Protein AF-A0AAN8WKN4-F1 (afdb_monomer_lite)

Sequence (70 aa):
MCEKMGTVSYSGRQTGGTGASMMEQMVPEIMAHALSYLDYPSLCRFSMTNSLMRKAANDDNPRKALYHKV

Foldseek 3Di:
DLDDDDQPDPPDDDDDPPPDDPLNVDDLVVSLVVLLVDAPVVLSVQLRHDVVSVVSSPDPSSVVSNVPPD

Structure (mmCIF, N/CA/C/O backbone):
data_AF-A0AAN8WKN4-F1
#
_entry.id   AF-A0AAN8WKN4-F1
#
loop_
_atom_site.group_PDB
_atom_site.id
_atom_site.type_symbol
_atom_site.label_atom_id
_atom_site.label_alt_id
_atom_site.label_comp_id
_atom_site.label_asym_id
_atom_site.label_entity_id
_atom_site.label_seq_id
_atom_site.pdbx_PDB_ins_code
_atom_site.Cartn_x
_atom_site.Cartn_y
_atom_site.Cartn_z
_atom_site.occupancy
_atom_site.B_iso_or_equiv
_atom_site.auth_seq_id
_atom_site.auth_comp_id
_atom_site.auth_asym_id
_atom_site.auth_atom_id
_atom_site.pdbx_PDB_model_num
ATOM 1 N N . MET A 1 1 ? 14.310 -0.548 5.464 1.00 52.22 1 MET A N 1
ATOM 2 C CA . MET A 1 1 ? 13.442 0.151 4.472 1.00 52.22 1 MET A CA 1
ATOM 3 C C . MET A 1 1 ? 12.460 1.055 5.213 1.00 52.22 1 MET A C 1
ATOM 5 O O . MET A 1 1 ? 11.684 0.521 5.985 1.00 52.22 1 MET A O 1
ATOM 9 N N . CYS A 1 2 ? 12.516 2.385 5.028 1.00 53.16 2 CYS A N 1
ATOM 10 C CA . CYS A 1 2 ? 11.766 3.401 5.805 1.00 53.16 2 CYS A CA 1
ATOM 11 C C . CYS A 1 2 ? 11.542 3.020 7.283 1.00 53.16 2 CYS A C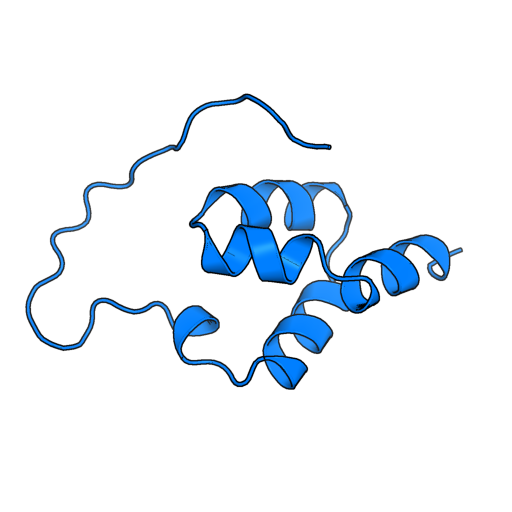 1
ATOM 13 O O . CYS A 1 2 ? 10.429 3.020 7.804 1.00 53.16 2 CYS A O 1
ATOM 15 N N . GLU A 1 3 ? 12.631 2.659 7.957 1.00 46.81 3 GLU A N 1
ATOM 16 C CA . GLU A 1 3 ? 12.644 2.409 9.391 1.00 46.81 3 GLU A CA 1
ATOM 17 C C . GLU A 1 3 ? 13.155 3.679 10.062 1.00 46.81 3 GLU A C 1
ATOM 19 O O . GLU A 1 3 ? 14.253 4.136 9.759 1.00 46.81 3 GLU A O 1
ATOM 24 N N . LYS A 1 4 ? 12.332 4.229 10.961 1.00 54.91 4 LYS A N 1
ATOM 25 C CA . LYS A 1 4 ? 12.541 5.451 11.754 1.00 54.91 4 LYS A CA 1
ATOM 26 C C . LYS A 1 4 ? 12.422 6.781 11.004 1.00 54.91 4 LYS A C 1
ATOM 28 O O . LYS A 1 4 ? 13.424 7.410 10.708 1.00 54.91 4 LYS A O 1
ATOM 33 N N . MET A 1 5 ? 11.200 7.297 10.896 1.00 46.81 5 MET A N 1
ATOM 34 C CA . MET A 1 5 ? 10.861 8.634 11.413 1.00 46.81 5 MET A CA 1
ATOM 35 C C . MET A 1 5 ? 9.412 8.583 11.920 1.00 46.81 5 MET A C 1
ATOM 37 O O . MET A 1 5 ? 8.605 7.827 11.388 1.00 46.81 5 MET A O 1
ATOM 41 N N . GLY A 1 6 ? 9.148 9.253 13.045 1.00 48.81 6 GLY A N 1
ATOM 42 C CA . GLY A 1 6 ? 8.041 8.972 13.964 1.00 48.81 6 GLY A CA 1
ATOM 43 C C . GLY A 1 6 ? 6.644 8.899 13.342 1.00 48.81 6 GLY A C 1
ATOM 44 O O . GLY A 1 6 ? 6.326 9.588 12.378 1.00 48.81 6 GLY A O 1
ATOM 45 N N . THR A 1 7 ? 5.792 8.071 13.948 1.00 48.28 7 THR A N 1
ATOM 46 C CA . THR A 1 7 ? 4.342 8.094 13.737 1.00 48.28 7 THR A CA 1
ATOM 47 C C . THR A 1 7 ? 3.825 9.512 13.970 1.00 48.28 7 THR A C 1
ATOM 49 O O . THR A 1 7 ? 3.762 9.968 15.112 1.00 48.28 7 THR A O 1
ATOM 52 N N . VAL A 1 8 ? 3.459 10.219 12.900 1.00 49.19 8 VAL A N 1
ATOM 53 C CA . VAL A 1 8 ? 2.633 11.424 13.011 1.00 49.19 8 VAL A CA 1
ATOM 54 C C . VAL A 1 8 ? 1.225 10.948 13.352 1.00 49.19 8 VAL A C 1
ATOM 56 O O . VAL A 1 8 ? 0.454 10.558 12.478 1.00 49.19 8 VAL A O 1
ATOM 59 N N . SER A 1 9 ? 0.913 10.916 14.645 1.00 44.75 9 SER A N 1
ATOM 60 C CA . SER A 1 9 ? -0.435 10.637 15.132 1.00 44.75 9 SER A CA 1
ATOM 61 C C . SER A 1 9 ? -1.320 11.852 14.855 1.00 44.75 9 SER A C 1
ATOM 63 O O . SER A 1 9 ? -1.283 12.829 15.600 1.00 44.75 9 SER A O 1
ATOM 65 N N . TYR A 1 10 ? -2.126 11.810 13.793 1.00 45.41 10 TYR A N 1
ATOM 66 C CA . TYR A 1 10 ? -3.251 12.735 13.651 1.00 45.41 10 TYR A CA 1
ATOM 67 C C . TYR A 1 10 ? -4.307 12.359 14.697 1.00 45.41 10 TYR A C 1
ATOM 69 O O . TYR A 1 10 ? -4.968 11.327 14.588 1.00 45.41 10 TYR A O 1
ATOM 77 N N . SER A 1 11 ? -4.461 13.184 15.731 1.00 44.09 11 SER A N 1
ATOM 78 C CA . SER A 1 11 ? -5.478 13.044 16.780 1.00 44.09 11 SER A CA 1
ATOM 79 C C . SER A 1 11 ? -6.867 13.461 16.273 1.00 44.09 11 SER A C 1
ATOM 81 O O . SER A 1 11 ? -7.484 14.404 16.761 1.00 44.09 11 SER A O 1
ATOM 83 N N . GLY A 1 12 ? -7.379 12.750 15.267 1.00 48.16 12 GLY A N 1
ATOM 84 C CA . GLY A 1 12 ? -8.779 12.827 14.854 1.00 48.16 12 GLY A CA 1
ATOM 85 C C . GLY A 1 12 ? -9.636 11.931 15.748 1.00 48.16 12 GLY A C 1
ATOM 86 O O . GLY A 1 12 ? -9.465 10.716 15.762 1.00 48.16 12 GLY A O 1
ATOM 87 N N . ARG A 1 13 ? -10.548 12.525 16.518 1.00 45.16 13 ARG A N 1
ATOM 88 C CA . ARG A 1 13 ? -11.503 11.833 17.397 1.00 45.16 13 ARG A CA 1
ATOM 89 C C . ARG A 1 13 ? -12.384 10.880 16.566 1.00 45.16 13 ARG A C 1
ATOM 91 O O . ARG A 1 13 ? -13.223 11.344 15.804 1.00 45.16 13 ARG A O 1
ATOM 98 N N . GLN A 1 14 ? -12.197 9.566 16.705 1.00 53.84 14 GLN A N 1
ATOM 99 C CA . GLN A 1 14 ? -13.024 8.549 16.043 1.00 53.84 14 GLN A CA 1
ATOM 100 C C . GLN A 1 14 ? -14.226 8.200 16.928 1.00 53.84 14 GLN A C 1
ATOM 102 O O . GLN A 1 14 ? -14.079 7.569 17.973 1.00 53.84 14 GLN A O 1
ATOM 107 N N . THR A 1 15 ? -15.424 8.616 16.524 1.00 44.59 15 THR A N 1
ATOM 108 C CA . THR A 1 15 ? -16.685 8.238 17.177 1.00 44.59 15 THR A CA 1
ATOM 109 C C . THR A 1 15 ? -17.496 7.322 16.262 1.00 44.59 15 THR A C 1
ATOM 111 O O . THR A 1 15 ? -17.966 7.769 15.224 1.00 44.59 15 THR A O 1
ATOM 114 N N . GLY A 1 16 ? -17.669 6.061 16.684 1.00 45.34 16 GLY A N 1
ATOM 115 C CA . GLY A 1 16 ? -18.734 5.132 16.267 1.00 45.34 16 GLY A CA 1
ATOM 116 C C . GLY A 1 16 ? -18.618 4.533 14.862 1.00 45.34 16 GLY A C 1
ATOM 117 O O . GLY A 1 16 ? -18.923 5.211 13.893 1.00 45.34 16 GLY A O 1
ATOM 118 N N . GLY A 1 17 ? -18.216 3.257 14.737 1.00 52.72 17 GLY A N 1
ATOM 119 C CA . GLY A 1 17 ? -18.340 2.425 13.513 1.00 52.72 17 GLY A CA 1
ATOM 120 C C . GLY A 1 17 ? -17.640 2.913 12.228 1.00 52.72 17 GLY A C 1
ATOM 121 O O . GLY A 1 17 ? -17.538 2.170 11.262 1.00 52.72 17 GLY A O 1
ATOM 122 N N . THR A 1 18 ? -17.111 4.135 12.245 1.00 56.75 18 THR A N 1
ATOM 123 C CA . THR A 1 18 ? -16.676 4.961 11.110 1.00 56.75 18 THR A CA 1
ATOM 124 C C . THR A 1 18 ? -15.220 5.398 11.335 1.00 56.75 18 THR A C 1
ATOM 126 O O . THR A 1 18 ? -14.848 6.544 11.107 1.00 56.75 18 THR A O 1
ATOM 129 N N . GLY A 1 19 ? -14.407 4.510 11.922 1.00 66.31 19 GLY A N 1
ATOM 130 C CA . GLY A 1 19 ? -13.008 4.775 12.297 1.00 66.31 19 GLY A CA 1
ATOM 131 C C . GLY A 1 19 ? -11.976 4.138 11.366 1.00 66.31 19 GLY A C 1
ATOM 132 O O . GLY A 1 19 ? -10.814 4.534 11.388 1.00 66.31 19 GLY A O 1
ATOM 133 N N . ALA A 1 20 ? -12.402 3.182 10.535 1.00 73.38 20 ALA A N 1
ATOM 134 C CA . ALA A 1 20 ? -11.552 2.562 9.529 1.00 73.38 20 ALA A CA 1
ATOM 135 C C . ALA A 1 20 ? -11.528 3.428 8.264 1.00 73.38 20 ALA A C 1
ATOM 137 O O . ALA A 1 20 ? -12.581 3.748 7.703 1.00 73.38 20 ALA A O 1
ATOM 138 N N . SER A 1 21 ? -10.334 3.791 7.805 1.00 81.69 21 SER A N 1
ATOM 139 C CA . SER A 1 21 ? -10.121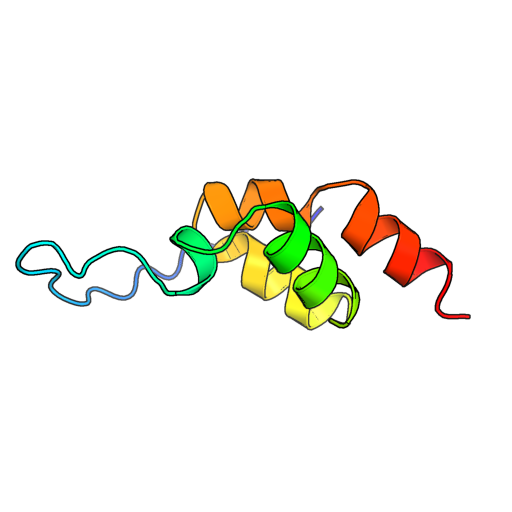 4.462 6.521 1.00 81.69 21 SER A CA 1
ATOM 140 C C . SER A 1 21 ? -10.664 3.616 5.365 1.00 81.69 21 SER A C 1
ATOM 142 O O . SER A 1 21 ? -10.721 2.389 5.453 1.00 81.69 21 SER A O 1
ATOM 144 N N . MET A 1 22 ? -11.011 4.252 4.242 1.00 86.12 22 MET A N 1
ATOM 145 C CA . MET A 1 22 ? -11.445 3.528 3.037 1.00 86.12 22 MET A CA 1
ATOM 146 C C . MET A 1 22 ? -10.459 2.422 2.627 1.00 86.12 22 MET A C 1
ATOM 148 O O . MET A 1 22 ? -10.876 1.364 2.174 1.00 86.12 22 MET A O 1
ATOM 152 N N . MET A 1 23 ? -9.161 2.639 2.846 1.00 87.75 23 MET A N 1
ATOM 153 C CA . MET A 1 23 ? -8.108 1.676 2.521 1.00 87.75 23 MET A CA 1
ATOM 154 C C . MET A 1 23 ? -8.076 0.473 3.466 1.00 87.75 23 MET A C 1
ATOM 156 O O . MET A 1 23 ? -7.725 -0.619 3.040 1.00 87.75 23 MET A O 1
ATOM 160 N N . GLU A 1 24 ? -8.466 0.638 4.731 1.00 85.94 24 GLU A N 1
ATOM 161 C CA . GLU A 1 24 ? -8.579 -0.480 5.682 1.00 85.94 24 GLU A CA 1
ATOM 162 C C . GLU A 1 24 ? -9.802 -1.360 5.411 1.00 85.94 24 GLU A C 1
ATOM 164 O O . GLU A 1 24 ? -9.821 -2.520 5.810 1.00 85.94 24 GLU A O 1
ATOM 169 N N . GLN A 1 25 ? -10.810 -0.816 4.726 1.00 89.19 25 GLN A N 1
ATOM 170 C CA . GLN A 1 25 ? -12.004 -1.552 4.305 1.00 89.19 25 GLN A CA 1
ATOM 171 C C . GLN A 1 25 ? -11.862 -2.147 2.895 1.00 89.19 25 GLN A C 1
ATOM 173 O O . GLN A 1 25 ? -12.707 -2.935 2.471 1.00 89.19 25 GLN A O 1
ATOM 178 N N . MET A 1 26 ? -10.816 -1.774 2.151 1.00 89.00 26 MET A N 1
ATOM 179 C CA . MET A 1 26 ? -10.566 -2.305 0.816 1.00 89.00 26 MET A CA 1
ATOM 180 C C . MET A 1 26 ? -10.125 -3.767 0.864 1.00 89.00 26 MET A C 1
ATOM 182 O O . MET A 1 26 ? -9.353 -4.195 1.719 1.00 89.00 26 MET A O 1
ATOM 186 N N . VAL A 1 27 ? -10.577 -4.517 -0.139 1.00 91.00 27 VAL A N 1
ATOM 187 C CA . VAL A 1 27 ? -10.123 -5.883 -0.393 1.00 91.00 27 VAL A CA 1
ATOM 188 C C . VAL A 1 27 ? -8.600 -5.872 -0.651 1.00 91.00 27 VAL A C 1
ATOM 190 O O . VAL A 1 27 ? -8.139 -5.025 -1.429 1.00 91.00 27 VAL A O 1
ATOM 193 N N . PRO A 1 28 ? -7.805 -6.767 -0.025 1.00 86.56 28 PRO A N 1
ATOM 194 C CA . PRO A 1 28 ? -6.339 -6.725 -0.078 1.00 86.56 28 PRO A CA 1
ATOM 195 C C . PRO A 1 28 ? -5.750 -6.680 -1.491 1.00 86.56 28 PRO A C 1
ATOM 197 O O . PRO A 1 28 ? -4.785 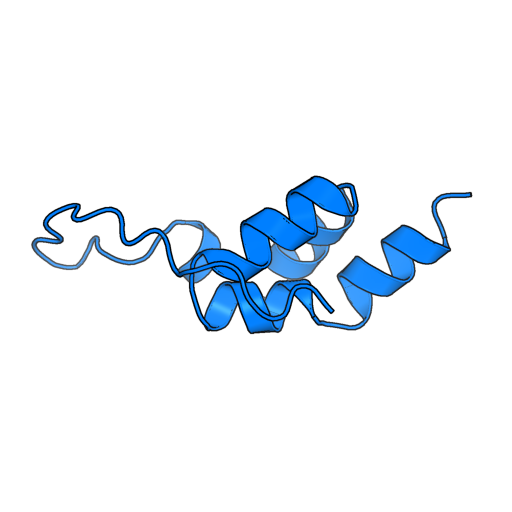-5.958 -1.736 1.00 86.56 28 PRO A O 1
ATOM 200 N N . GLU A 1 29 ? -6.353 -7.395 -2.435 1.00 88.25 29 GLU A N 1
ATOM 201 C CA . GLU A 1 29 ? -5.928 -7.457 -3.833 1.00 88.25 29 GLU A CA 1
ATOM 202 C C . GLU A 1 29 ? -6.097 -6.105 -4.543 1.00 88.25 29 GLU A C 1
ATOM 204 O O . GLU A 1 29 ? -5.207 -5.667 -5.275 1.00 88.25 29 GLU A O 1
ATOM 209 N N . ILE A 1 30 ? -7.208 -5.407 -4.282 1.00 90.12 30 ILE A N 1
ATOM 210 C CA . ILE A 1 30 ? -7.486 -4.075 -4.839 1.00 90.12 30 ILE A CA 1
ATOM 211 C C . ILE A 1 30 ? -6.550 -3.038 -4.224 1.00 90.12 30 ILE A C 1
ATOM 213 O O . ILE A 1 30 ? -5.992 -2.205 -4.939 1.00 90.12 30 ILE A O 1
ATOM 217 N N . MET A 1 31 ? -6.327 -3.120 -2.911 1.00 90.88 31 MET A N 1
ATOM 218 C CA . MET A 1 31 ? -5.362 -2.270 -2.220 1.00 90.88 31 MET A CA 1
ATOM 219 C C . MET A 1 31 ? -3.953 -2.458 -2.798 1.00 90.88 31 MET A C 1
ATOM 221 O O . MET A 1 31 ? -3.314 -1.476 -3.167 1.00 90.88 31 MET A O 1
ATOM 225 N N . ALA A 1 32 ? -3.475 -3.698 -2.938 1.00 88.25 32 ALA A N 1
ATOM 226 C CA . ALA A 1 32 ? -2.155 -3.985 -3.503 1.00 88.25 32 ALA A CA 1
ATOM 227 C C . ALA A 1 32 ? -2.018 -3.466 -4.943 1.00 88.25 32 ALA A C 1
ATOM 229 O O . ALA A 1 32 ? -0.983 -2.903 -5.307 1.00 88.25 32 ALA A O 1
ATOM 230 N N . HIS A 1 33 ? -3.075 -3.601 -5.747 1.00 89.38 33 HIS A N 1
ATOM 231 C CA . HIS A 1 33 ? -3.108 -3.057 -7.099 1.00 89.38 33 HIS A CA 1
ATOM 232 C C . HIS A 1 33 ? -3.032 -1.523 -7.106 1.00 89.38 33 HIS A C 1
ATOM 234 O O . HIS A 1 33 ? -2.197 -0.965 -7.815 1.00 89.38 33 HIS A O 1
ATOM 240 N N . ALA A 1 34 ? -3.807 -0.834 -6.264 1.00 90.50 34 ALA A N 1
ATOM 241 C CA . ALA A 1 34 ? -3.746 0.623 -6.134 1.00 90.50 34 ALA A CA 1
ATOM 242 C C . ALA A 1 34 ? -2.350 1.104 -5.692 1.00 90.50 34 ALA A C 1
ATOM 244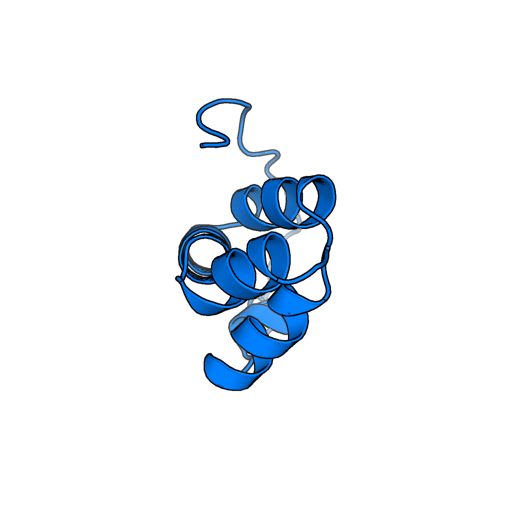 O O . ALA A 1 34 ? -1.808 2.056 -6.256 1.00 90.50 34 ALA A O 1
ATOM 245 N N . LEU A 1 35 ? -1.732 0.408 -4.731 1.00 90.12 35 LEU A N 1
ATOM 246 C CA . LEU A 1 35 ? -0.388 0.729 -4.243 1.00 90.12 35 LEU A CA 1
ATOM 247 C C . LEU A 1 35 ? 0.699 0.549 -5.312 1.00 90.12 35 LEU A C 1
ATOM 249 O O . LEU A 1 35 ? 1.697 1.263 -5.273 1.00 90.12 35 LEU A O 1
ATOM 253 N N . SER A 1 36 ? 0.502 -0.348 -6.282 1.00 89.56 36 SER A N 1
ATOM 254 C CA . SER A 1 36 ? 1.450 -0.578 -7.384 1.00 89.56 36 SER A CA 1
ATOM 255 C C . SER A 1 36 ? 1.601 0.617 -8.337 1.00 89.56 36 SER A C 1
ATOM 257 O O . SER A 1 36 ? 2.612 0.737 -9.030 1.00 89.56 36 SER A O 1
ATOM 259 N N . TYR A 1 37 ? 0.631 1.538 -8.348 1.00 89.81 37 TYR A N 1
ATOM 260 C CA . TYR A 1 37 ? 0.702 2.754 -9.161 1.00 89.81 37 TYR A CA 1
ATOM 261 C C . TYR A 1 37 ? 1.571 3.847 -8.535 1.00 89.81 37 TYR A C 1
ATOM 263 O O . TYR A 1 37 ? 2.051 4.728 -9.259 1.00 89.81 37 TYR A O 1
ATOM 271 N N . LEU A 1 38 ? 1.787 3.788 -7.219 1.00 89.12 38 LEU A N 1
ATOM 272 C CA . LEU A 1 38 ? 2.535 4.795 -6.478 1.00 89.12 38 LEU A CA 1
ATOM 273 C C . LEU A 1 38 ? 4.032 4.719 -6.791 1.00 89.12 38 LEU A C 1
ATOM 275 O O . LEU A 1 38 ? 4.595 3.656 -7.043 1.00 89.12 38 LEU A O 1
ATOM 279 N N . ASP A 1 39 ? 4.690 5.871 -6.756 1.00 88.56 39 ASP A N 1
ATOM 280 C CA . ASP A 1 39 ? 6.143 5.961 -6.740 1.00 88.56 39 ASP A CA 1
ATOM 281 C C . ASP A 1 39 ? 6.698 5.628 -5.344 1.00 88.56 39 ASP A C 1
ATOM 283 O O . ASP A 1 39 ? 5.999 5.677 -4.325 1.00 88.56 39 ASP A O 1
ATOM 287 N N . TYR A 1 40 ? 7.989 5.297 -5.286 1.00 85.31 40 TYR A N 1
ATOM 288 C CA . TYR A 1 40 ? 8.649 4.889 -4.044 1.00 85.31 40 TYR A CA 1
ATOM 289 C C . TYR A 1 40 ? 8.488 5.904 -2.885 1.00 85.31 40 TYR A C 1
ATOM 291 O O . TYR A 1 40 ? 8.141 5.480 -1.776 1.00 85.31 40 TYR A O 1
ATOM 299 N N . PRO A 1 41 ? 8.651 7.232 -3.090 1.00 88.81 41 PRO A N 1
ATOM 300 C CA . PRO A 1 41 ? 8.409 8.224 -2.039 1.00 88.81 41 PRO A CA 1
ATOM 301 C C . PRO A 1 41 ? 6.978 8.215 -1.486 1.00 88.81 41 PRO A C 1
ATOM 303 O O . PRO A 1 41 ? 6.784 8.327 -0.270 1.00 88.81 41 PRO A O 1
ATOM 306 N N . SER A 1 42 ? 5.966 8.080 -2.346 1.00 89.75 42 SER A N 1
ATOM 307 C CA . SER A 1 42 ? 4.568 8.042 -1.903 1.00 89.75 42 SER A CA 1
ATOM 308 C C . SER A 1 42 ? 4.242 6.742 -1.177 1.00 89.75 42 SER A C 1
ATOM 310 O O . SER A 1 42 ? 3.615 6.789 -0.120 1.00 89.75 42 SER A O 1
ATOM 312 N N . LEU A 1 43 ? 4.755 5.605 -1.656 1.00 87.94 43 LEU A N 1
ATOM 313 C CA . LEU A 1 43 ? 4.594 4.307 -0.997 1.00 87.94 43 LEU A CA 1
ATOM 314 C C . LEU A 1 43 ? 5.246 4.282 0.398 1.00 87.94 43 LEU A C 1
ATOM 316 O O . LEU A 1 43 ? 4.646 3.787 1.355 1.00 87.94 43 LEU A O 1
ATOM 320 N N . CYS A 1 44 ? 6.437 4.877 0.551 1.00 88.31 44 CYS A N 1
ATOM 321 C CA . CYS A 1 44 ? 7.100 4.998 1.855 1.00 88.31 44 CYS A CA 1
ATOM 322 C C . CYS A 1 44 ? 6.260 5.822 2.842 1.00 88.31 44 CYS A C 1
ATOM 324 O O . CYS A 1 44 ? 6.038 5.366 3.965 1.00 88.31 44 CYS A O 1
ATOM 326 N N . ARG A 1 45 ? 5.728 6.983 2.431 1.00 87.31 45 ARG A N 1
ATOM 327 C CA . ARG A 1 45 ? 4.823 7.783 3.280 1.00 87.31 45 ARG A CA 1
ATOM 328 C C . ARG A 1 45 ? 3.577 7.005 3.680 1.00 87.31 45 ARG A C 1
ATOM 330 O O . ARG A 1 45 ? 3.180 7.039 4.843 1.00 87.31 45 ARG A O 1
ATOM 337 N N . PHE A 1 46 ? 3.012 6.258 2.739 1.00 87.19 46 PHE A N 1
ATOM 338 C CA . PHE A 1 46 ? 1.827 5.446 2.975 1.00 87.19 46 PHE A CA 1
ATOM 339 C C . PHE A 1 46 ? 2.063 4.354 4.024 1.00 87.19 46 PHE A C 1
ATOM 341 O O . PHE A 1 46 ? 1.250 4.180 4.932 1.00 87.19 46 PHE A O 1
ATOM 348 N N . SER A 1 47 ? 3.225 3.692 3.974 1.00 87.56 47 SER A N 1
ATOM 349 C CA . SER A 1 47 ? 3.615 2.646 4.932 1.00 87.56 47 SER A CA 1
ATOM 350 C C . SER A 1 47 ? 3.696 3.119 6.396 1.00 87.56 47 SER A C 1
ATOM 352 O O . SER A 1 47 ? 3.729 2.296 7.311 1.00 87.56 47 SER A O 1
ATOM 354 N N . MET A 1 48 ? 3.728 4.436 6.638 1.00 86.25 48 MET A N 1
ATOM 355 C CA . MET A 1 48 ? 3.834 5.019 7.980 1.00 86.25 48 MET A CA 1
ATOM 356 C C . MET A 1 48 ? 2.485 5.275 8.663 1.00 86.25 48 MET A C 1
ATOM 358 O O . MET A 1 48 ? 2.473 5.543 9.862 1.00 86.25 48 MET A O 1
ATOM 362 N N . THR A 1 49 ? 1.371 5.193 7.936 1.00 85.88 49 THR A N 1
ATOM 363 C CA . THR A 1 49 ? 0.035 5.573 8.433 1.00 85.88 49 THR A CA 1
ATOM 364 C C . THR A 1 49 ? -0.491 4.636 9.524 1.00 85.88 49 THR A C 1
ATOM 366 O O . THR A 1 49 ? -0.948 5.101 10.563 1.00 85.88 49 THR A O 1
ATOM 369 N N . ASN A 1 50 ? -0.394 3.319 9.327 1.00 83.88 50 ASN A N 1
ATOM 370 C CA . ASN A 1 50 ? -0.721 2.300 10.327 1.00 83.88 50 ASN A CA 1
ATOM 371 C C . ASN A 1 50 ? -0.051 0.951 9.983 1.00 83.88 50 ASN A C 1
ATOM 373 O O . ASN A 1 50 ? 0.651 0.822 8.979 1.00 83.88 50 ASN A 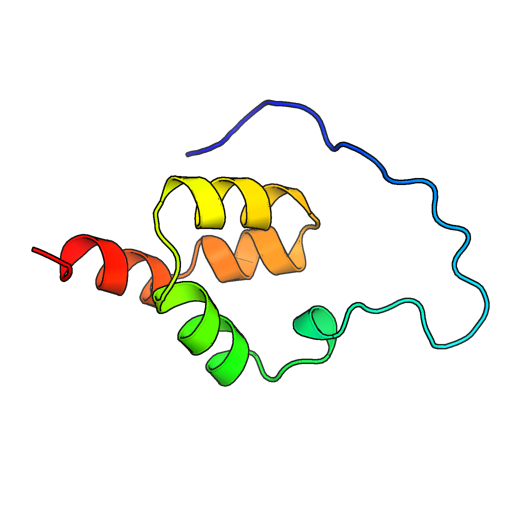O 1
ATOM 377 N N . SER A 1 51 ? -0.227 -0.065 10.833 1.00 83.81 51 SER A N 1
ATOM 378 C CA . SER A 1 51 ? 0.376 -1.394 10.645 1.00 83.81 51 SER A CA 1
ATOM 379 C C . SER A 1 51 ? -0.155 -2.151 9.421 1.00 83.81 51 SER A C 1
ATOM 381 O O . SER A 1 51 ? 0.621 -2.862 8.782 1.00 83.81 51 SER A O 1
ATOM 383 N N . LEU A 1 52 ? -1.431 -1.983 9.061 1.00 85.62 52 LEU A N 1
ATOM 384 C CA . LEU A 1 52 ? -2.042 -2.622 7.891 1.00 85.62 52 LEU A CA 1
ATOM 385 C C . LEU A 1 52 ? -1.453 -2.054 6.596 1.00 85.62 52 LEU A C 1
ATOM 387 O O . LEU A 1 52 ? -0.994 -2.811 5.743 1.00 85.62 52 LEU A O 1
ATOM 391 N N . MET A 1 53 ? -1.349 -0.727 6.506 1.00 88.56 53 MET A N 1
ATOM 392 C CA . MET A 1 53 ? -0.705 -0.035 5.386 1.00 88.56 53 MET A CA 1
ATOM 393 C C . MET A 1 53 ? 0.783 -0.360 5.302 1.00 88.56 53 MET A C 1
ATOM 395 O O . MET A 1 53 ? 1.318 -0.540 4.210 1.00 88.56 53 MET A O 1
ATOM 399 N N . ARG A 1 54 ? 1.458 -0.507 6.450 1.00 89.00 54 ARG A N 1
ATOM 400 C CA . ARG A 1 54 ? 2.845 -0.979 6.497 1.00 89.00 54 ARG A CA 1
ATOM 401 C C . ARG A 1 54 ? 2.968 -2.367 5.881 1.00 89.00 54 ARG A C 1
ATOM 403 O O . ARG A 1 54 ? 3.870 -2.572 5.081 1.00 89.00 54 ARG A O 1
ATOM 410 N N . LYS A 1 55 ? 2.082 -3.306 6.218 1.00 87.44 55 LYS A N 1
ATOM 411 C CA . LYS A 1 55 ? 2.096 -4.653 5.631 1.00 87.44 55 LYS A CA 1
ATOM 412 C C . LYS A 1 55 ? 1.849 -4.598 4.119 1.00 87.44 55 LYS A C 1
ATOM 414 O O . LYS A 1 55 ? 2.684 -5.082 3.366 1.00 87.44 55 LYS A O 1
ATOM 419 N N . ALA A 1 56 ? 0.788 -3.915 3.689 1.00 88.44 56 ALA A N 1
ATOM 420 C CA . ALA A 1 56 ? 0.404 -3.817 2.280 1.00 88.44 56 ALA A CA 1
ATOM 421 C C . ALA A 1 56 ? 1.478 -3.144 1.404 1.00 88.44 56 ALA A C 1
ATOM 423 O O . ALA A 1 56 ? 1.767 -3.603 0.305 1.00 88.44 56 ALA A O 1
ATOM 424 N N . ALA A 1 57 ? 2.127 -2.086 1.899 1.00 87.31 57 ALA A N 1
ATOM 425 C CA . ALA A 1 57 ? 3.208 -1.407 1.181 1.00 87.31 57 ALA A CA 1
ATOM 426 C C . ALA A 1 57 ? 4.512 -2.224 1.113 1.00 87.31 57 ALA A C 1
ATOM 428 O O . ALA A 1 57 ? 5.390 -1.919 0.305 1.00 87.31 57 ALA A O 1
ATOM 429 N N . ASN A 1 58 ? 4.664 -3.231 1.980 1.00 83.81 58 ASN A N 1
ATOM 430 C CA . ASN A 1 58 ? 5.834 -4.101 2.019 1.00 83.81 58 ASN A CA 1
ATOM 431 C C . ASN A 1 58 ? 5.647 -5.422 1.251 1.00 83.81 58 ASN A C 1
ATOM 433 O O . ASN A 1 58 ? 6.627 -6.158 1.127 1.00 83.81 58 ASN A O 1
ATOM 437 N N . ASP A 1 59 ? 4.455 -5.708 0.722 1.00 84.44 59 ASP A N 1
ATOM 438 C CA . ASP A 1 59 ? 4.215 -6.896 -0.099 1.00 84.44 59 ASP A CA 1
ATOM 439 C C . ASP A 1 59 ? 5.021 -6.880 -1.407 1.00 84.44 59 ASP A C 1
ATOM 441 O O . ASP A 1 59 ? 5.434 -5.834 -1.925 1.00 84.44 59 ASP A O 1
ATOM 445 N N . ASP A 1 60 ? 5.214 -8.072 -1.973 1.00 78.38 60 ASP A N 1
ATOM 446 C CA . ASP A 1 60 ? 5.954 -8.262 -3.220 1.00 78.38 60 ASP A CA 1
ATOM 447 C C . ASP A 1 60 ? 5.294 -7.566 -4.415 1.00 78.38 60 ASP A C 1
ATOM 449 O O . ASP A 1 60 ? 5.991 -7.140 -5.330 1.00 78.38 60 ASP A O 1
ATOM 453 N N . ASN A 1 61 ? 3.965 -7.426 -4.430 1.00 76.69 61 ASN A N 1
ATOM 454 C CA . ASN A 1 61 ? 3.238 -6.910 -5.593 1.00 76.69 61 ASN A CA 1
ATOM 455 C C . ASN A 1 61 ? 3.520 -5.416 -5.867 1.00 76.69 61 ASN A C 1
ATOM 457 O O . ASN A 1 61 ? 3.981 -5.108 -6.971 1.00 76.69 61 ASN A O 1
ATOM 461 N N . PRO A 1 62 ? 3.349 -4.480 -4.905 1.00 74.62 62 PRO A N 1
ATOM 462 C CA . PRO A 1 62 ? 3.728 -3.079 -5.116 1.00 74.62 62 PRO A CA 1
ATOM 463 C C . PRO A 1 62 ? 5.226 -2.905 -5.390 1.00 74.62 62 PRO A C 1
ATOM 465 O O . PRO A 1 62 ? 5.624 -2.071 -6.200 1.00 74.62 62 PRO A O 1
ATOM 468 N N . ARG A 1 63 ? 6.072 -3.722 -4.750 1.00 68.75 63 A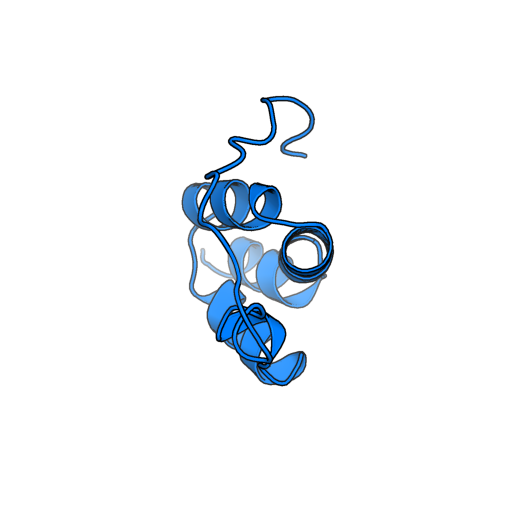RG A N 1
ATOM 469 C CA . ARG A 1 63 ? 7.528 -3.669 -4.928 1.00 68.75 63 ARG A CA 1
ATOM 470 C C . ARG A 1 63 ? 7.970 -4.135 -6.307 1.00 68.75 63 ARG A C 1
ATOM 472 O O . ARG A 1 63 ? 8.759 -3.444 -6.940 1.00 68.75 63 ARG A O 1
ATOM 479 N N . LYS A 1 64 ? 7.441 -5.252 -6.807 1.00 77.62 64 LYS A N 1
ATOM 480 C CA . LYS A 1 64 ? 7.712 -5.738 -8.169 1.00 77.62 64 LYS A CA 1
ATOM 481 C C . LYS A 1 64 ? 7.330 -4.692 -9.211 1.00 77.62 64 LYS A C 1
ATOM 483 O O . LYS A 1 64 ? 8.114 -4.443 -10.119 1.00 77.62 64 LYS A O 1
ATOM 488 N N . ALA A 1 65 ? 6.190 -4.021 -9.049 1.00 77.19 65 ALA A N 1
ATOM 489 C CA . ALA A 1 65 ? 5.776 -2.954 -9.962 1.00 77.19 65 ALA A CA 1
ATOM 490 C C . ALA A 1 65 ? 6.768 -1.775 -10.004 1.00 77.19 65 ALA A C 1
ATOM 492 O O . ALA A 1 65 ? 6.988 -1.210 -11.074 1.00 77.19 65 ALA A O 1
ATOM 493 N N . LEU A 1 66 ? 7.424 -1.444 -8.884 1.00 70.19 66 LEU A N 1
ATOM 494 C CA . LEU A 1 66 ? 8.503 -0.447 -8.862 1.00 70.19 66 LEU A CA 1
ATOM 495 C C . LEU A 1 66 ? 9.744 -0.910 -9.638 1.00 70.19 66 LEU A C 1
ATOM 497 O O . LEU A 1 66 ? 10.351 -0.099 -10.327 1.00 70.19 66 LEU A O 1
ATOM 501 N N . TYR A 1 67 ? 10.111 -2.192 -9.553 1.00 67.88 67 TYR A N 1
ATOM 502 C CA . TYR A 1 67 ? 11.269 -2.742 -10.275 1.00 67.88 67 TYR A CA 1
ATOM 503 C C . TYR A 1 67 ? 11.019 -2.948 -11.776 1.00 67.88 67 TYR A C 1
ATOM 505 O O . TYR A 1 67 ? 11.974 -2.981 -12.546 1.00 67.88 67 TYR A O 1
ATOM 513 N N . HIS A 1 68 ? 9.758 -3.078 -12.196 1.00 68.12 68 HIS A N 1
ATOM 514 C CA . HIS A 1 68 ? 9.363 -3.203 -13.605 1.00 68.12 68 HIS A CA 1
ATOM 515 C C . HIS A 1 68 ? 8.986 -1.866 -14.267 1.00 68.12 68 HIS A C 1
ATOM 517 O O . HIS A 1 68 ? 8.797 -1.832 -15.480 1.00 68.12 68 HIS A O 1
ATOM 523 N N . LYS A 1 69 ? 8.887 -0.766 -13.506 1.00 58.34 69 LYS A N 1
ATOM 524 C CA . LYS A 1 69 ? 8.818 0.601 -14.046 1.00 58.34 69 LYS A CA 1
ATOM 525 C C . LYS A 1 69 ? 10.230 1.051 -14.459 1.00 58.34 69 LYS A C 1
ATOM 527 O O . LYS A 1 69 ? 10.851 1.856 -13.767 1.00 58.34 69 LYS A O 1
ATOM 532 N N . VAL A 1 70 ? 10.734 0.506 -15.566 1.00 51.88 70 VAL A N 1
ATOM 533 C CA . VAL A 1 70 ? 11.943 0.977 -16.267 1.00 51.88 70 VAL A CA 1
ATOM 534 C C . VAL A 1 70 ? 11.650 1.045 -17.755 1.00 51.88 70 VAL A C 1
ATOM 536 O O . VAL A 1 70 ? 11.099 0.049 -18.274 1.00 51.88 70 VAL A O 1
#

Radius of gyration: 13.19 Å; chains: 1; bounding box: 32×21×34 Å

Secondary structure (DSSP, 8-state):
----S----------SS--S-HHHHS-HHHHHHHHHTS-HHHHHHHTTS-HHHHHHHHSHHHHHHHHH--

Organism: NCBI:txid194707

pLDDT: mean 74.41, std 16.89, range [44.09, 91.0]

InterPro domains:
  IPR001810 F-box domain [PF00646] (25-63)
  IPR036047 F-box-like domain superfamily [SSF81383] (14-68)
  IPR044260 F-box protein SKIP8-like [PTHR47124] (15-69)